Protein AF-A0A940PCA5-F1 (afdb_monomer_lite)

Organism: NCBI:txid2794353

Radius of gyration: 16.06 Å; chains: 1; bounding box: 38×43×42 Å

Sequence (183 aa):
MMISNYNDFGNEFIESISGNWYSDGLHVEDLVCENSSIEFSLKFNGEEMLETFKIASYGYVTNSKDQKHDYILPFTEYNHFGFSWLRINPHYKNKGICSYVMLRIISVVISKYLNRNFLFDLKNTSKEIEDPLRLYSSILTNSKAGFQYRYFEIKDREADIEKITKQFIDKESKITMLLSEGL

pLDDT: mean 71.01, std 17.06, range [28.11, 96.0]

Foldseek 3Di:
DDPPPLPDLDDQFKDWDCDDPFDNPDDLQVQQVDQDKTWIFTDAPNHTPPWTKIKGWPAWDAPPDDPPDQDDGHRDIAGEIEIDDGDHDPVVVVLLVVVLSVLSSVLSVLVVCLPGKHKYKYQQPDPPDPCSCVSCCLPQVDDDPRMGMDIDDSVCSVVNNVSSVVVNVVSVVSVVVVSVVVD

Structure (mmCIF, N/CA/C/O backbone):
data_AF-A0A940PCA5-F1
#
_entry.id   AF-A0A940PCA5-F1
#
loop_
_atom_site.group_PDB
_atom_site.id
_atom_site.type_symbol
_atom_site.label_atom_id
_atom_site.label_alt_id
_atom_site.label_comp_id
_atom_site.label_asym_id
_atom_site.label_entity_id
_atom_site.label_seq_id
_atom_site.pdbx_PDB_ins_code
_atom_site.Cartn_x
_atom_site.Cartn_y
_atom_site.Cartn_z
_atom_site.occupancy
_atom_site.B_iso_or_equiv
_atom_site.auth_seq_id
_atom_site.auth_comp_id
_atom_site.auth_asym_id
_atom_site.auth_atom_id
_atom_site.pdbx_PDB_model_num
ATOM 1 N N . MET A 1 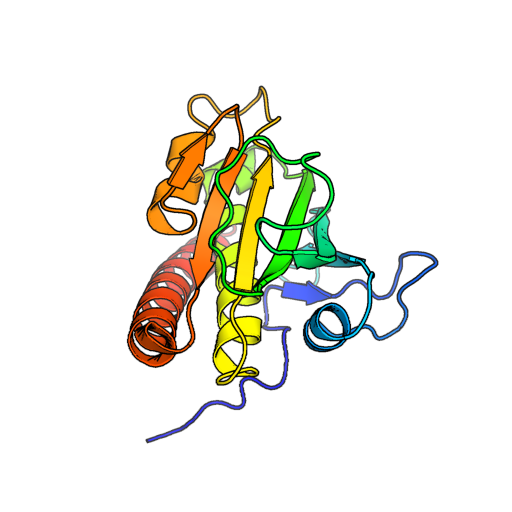1 ? -6.150 -26.252 0.317 1.00 33.81 1 MET A N 1
ATOM 2 C CA . MET A 1 1 ? -5.593 -24.950 0.735 1.00 33.81 1 MET A CA 1
ATOM 3 C C . MET A 1 1 ? -6.504 -23.900 0.124 1.00 33.81 1 MET A C 1
ATOM 5 O O . MET A 1 1 ? -6.581 -23.844 -1.095 1.00 33.81 1 MET A O 1
ATOM 9 N N . MET A 1 2 ? -7.345 -23.245 0.928 1.00 29.05 2 MET A N 1
ATOM 10 C CA . MET A 1 2 ? -8.379 -22.353 0.396 1.00 29.05 2 MET A CA 1
ATOM 11 C C . MET A 1 2 ? -7.734 -21.049 -0.069 1.00 29.05 2 MET A C 1
ATOM 13 O O . MET A 1 2 ? -7.269 -20.261 0.747 1.00 29.05 2 MET A O 1
ATOM 17 N N . ILE A 1 3 ? -7.692 -20.853 -1.384 1.00 28.11 3 ILE A N 1
ATOM 18 C CA . ILE A 1 3 ? -7.488 -19.543 -1.994 1.00 28.11 3 ILE A CA 1
ATOM 19 C C . ILE A 1 3 ? -8.806 -18.807 -1.748 1.00 28.11 3 ILE A C 1
ATOM 21 O O . ILE A 1 3 ? -9.808 -19.112 -2.393 1.00 28.11 3 ILE A O 1
ATOM 25 N N . SER A 1 4 ? -8.854 -17.936 -0.739 1.00 33.44 4 SER A N 1
ATOM 26 C CA . SER A 1 4 ? -10.006 -17.053 -0.560 1.00 33.44 4 SER A CA 1
ATOM 27 C C . SER A 1 4 ? -10.149 -16.202 -1.818 1.00 33.44 4 SER A C 1
ATOM 29 O O . SER A 1 4 ? -9.155 -15.708 -2.347 1.00 33.44 4 SER A O 1
ATOM 31 N N . ASN A 1 5 ? -11.375 -16.056 -2.316 1.00 31.41 5 ASN A N 1
ATOM 32 C CA . ASN A 1 5 ? -11.689 -15.186 -3.442 1.00 31.41 5 ASN A CA 1
ATOM 33 C C . ASN A 1 5 ? -11.300 -13.740 -3.087 1.00 31.41 5 ASN A C 1
ATOM 35 O O . ASN A 1 5 ? -12.071 -13.022 -2.464 1.00 31.41 5 ASN A O 1
ATOM 39 N N . TYR A 1 6 ? -10.107 -13.306 -3.496 1.00 40.75 6 TYR A N 1
ATOM 40 C CA . TYR A 1 6 ? -9.615 -11.923 -3.388 1.00 40.75 6 TYR A CA 1
ATOM 41 C C . TYR A 1 6 ? -10.277 -10.973 -4.410 1.00 40.75 6 TYR A C 1
ATOM 43 O O . TYR A 1 6 ? -9.732 -9.915 -4.707 1.00 40.75 6 TYR A O 1
ATOM 51 N N . ASN A 1 7 ? -11.429 -11.357 -4.971 1.00 39.41 7 ASN A N 1
ATOM 52 C CA . ASN A 1 7 ? -12.105 -10.614 -6.037 1.00 39.41 7 ASN A CA 1
ATOM 53 C C . ASN A 1 7 ? -13.004 -9.481 -5.525 1.00 39.41 7 ASN A C 1
ATOM 55 O O . ASN A 1 7 ? -13.379 -8.630 -6.320 1.00 39.41 7 ASN A O 1
ATOM 59 N N . ASP A 1 8 ? -13.295 -9.423 -4.223 1.00 51.69 8 ASP A N 1
ATOM 60 C CA . ASP A 1 8 ? -13.998 -8.288 -3.628 1.00 51.69 8 ASP A CA 1
ATOM 61 C C . ASP A 1 8 ? -13.007 -7.436 -2.831 1.00 51.69 8 ASP A C 1
ATOM 63 O O . ASP A 1 8 ? -12.396 -7.876 -1.852 1.00 51.69 8 ASP A O 1
ATOM 67 N N . PHE A 1 9 ? -12.804 -6.194 -3.281 1.00 51.31 9 PHE A N 1
ATOM 68 C CA . PHE A 1 9 ? -11.991 -5.217 -2.554 1.00 51.31 9 PHE A CA 1
ATOM 69 C C . PHE A 1 9 ? -12.529 -5.016 -1.132 1.00 51.31 9 PHE A C 1
ATOM 71 O O . PHE A 1 9 ? -11.743 -4.947 -0.181 1.00 51.31 9 PHE A O 1
ATOM 78 N N . GLY A 1 10 ? -13.859 -4.982 -1.016 1.00 51.78 10 GLY A N 1
ATOM 79 C CA . GLY A 1 10 ? -14.556 -4.819 0.243 1.00 51.78 10 GLY A CA 1
ATOM 80 C C . GLY A 1 10 ? -14.398 -6.014 1.175 1.00 51.78 10 GLY A C 1
ATOM 81 O O . GLY A 1 10 ? -14.272 -7.166 0.761 1.00 51.78 10 GLY A O 1
ATOM 82 N N . ASN A 1 11 ? -14.403 -5.710 2.461 1.00 58.50 11 ASN A N 1
ATOM 83 C CA . ASN A 1 11 ? -14.639 -6.669 3.529 1.00 58.50 11 ASN A CA 1
ATOM 84 C C . ASN A 1 11 ? -15.642 -6.039 4.499 1.00 58.50 11 ASN A C 1
ATOM 86 O O . ASN A 1 11 ? -16.211 -4.990 4.213 1.00 58.50 11 ASN A O 1
ATOM 90 N N . GLU A 1 12 ? -15.854 -6.654 5.655 1.00 52.53 12 GLU A N 1
ATOM 91 C CA . GLU A 1 12 ? -16.800 -6.147 6.655 1.00 52.53 12 GLU A CA 1
ATOM 92 C C . GLU A 1 12 ? -16.472 -4.732 7.193 1.00 52.53 12 GLU A C 1
ATOM 94 O O . GLU A 1 12 ? -17.319 -4.129 7.849 1.00 52.53 12 GLU A O 1
ATOM 99 N N . PHE A 1 13 ? -15.281 -4.183 6.902 1.00 49.28 13 PHE A N 1
ATOM 100 C CA . PHE A 1 13 ? -14.810 -2.887 7.413 1.00 49.28 13 PHE A CA 1
ATOM 101 C C . PHE A 1 13 ? -14.551 -1.825 6.339 1.00 49.28 13 PHE A C 1
ATOM 103 O O . PHE A 1 13 ? -14.514 -0.633 6.645 1.00 49.28 13 PHE A O 1
ATOM 110 N N . ILE A 1 14 ? -14.320 -2.225 5.089 1.00 56.66 14 ILE A N 1
ATOM 111 C CA . ILE A 1 14 ? -13.987 -1.310 3.995 1.00 56.66 14 ILE A CA 1
ATOM 112 C C . ILE A 1 14 ? -15.030 -1.467 2.900 1.00 56.66 14 ILE A C 1
ATOM 114 O O . ILE A 1 14 ? -15.153 -2.537 2.307 1.00 56.66 14 ILE A O 1
ATOM 118 N N . GLU A 1 15 ? -15.700 -0.369 2.568 1.00 53.78 15 GLU A N 1
ATOM 119 C CA . GLU A 1 15 ? -16.531 -0.274 1.374 1.00 53.78 15 GLU A CA 1
ATOM 120 C C . GLU A 1 15 ? -15.983 0.818 0.445 1.00 53.78 15 GLU A C 1
ATOM 122 O O . GLU A 1 15 ? -15.522 1.880 0.868 1.00 53.78 15 GLU A O 1
ATOM 127 N N . SER A 1 16 ? -16.014 0.558 -0.859 1.00 51.38 16 SER A N 1
ATOM 128 C CA . SER A 1 16 ? -15.820 1.609 -1.859 1.00 51.38 16 SER A CA 1
ATOM 129 C C . SER A 1 16 ? -17.052 2.512 -1.877 1.00 51.38 16 SER A C 1
ATOM 131 O O . SER A 1 16 ? -18.167 2.006 -2.015 1.00 51.38 16 SER A O 1
ATOM 133 N N . ILE A 1 17 ? -16.879 3.833 -1.786 1.00 51.28 17 ILE A N 1
ATOM 134 C CA . ILE A 1 17 ? -18.012 4.760 -1.887 1.00 51.28 17 ILE A CA 1
ATOM 135 C C . ILE A 1 17 ? -18.312 5.012 -3.367 1.00 51.28 17 ILE A C 1
ATOM 137 O O . ILE A 1 17 ? -17.556 5.699 -4.054 1.00 51.28 17 ILE A O 1
ATOM 141 N N . SER A 1 18 ? -19.450 4.520 -3.855 1.00 42.03 18 SER A N 1
ATOM 142 C CA . SER A 1 18 ? -20.003 4.880 -5.170 1.00 42.03 18 SER A CA 1
ATOM 143 C C . SER A 1 18 ? -20.748 6.223 -5.097 1.00 42.03 18 SER A C 1
ATOM 145 O O . SER A 1 18 ? -21.967 6.281 -5.229 1.00 42.03 18 SER A O 1
ATOM 147 N N . GLY A 1 19 ? -20.045 7.297 -4.729 1.00 37.88 19 GLY A N 1
ATOM 148 C CA . GLY A 1 19 ? -20.701 8.560 -4.360 1.00 37.88 19 GLY A CA 1
ATOM 149 C C . GLY A 1 19 ? -19.942 9.837 -4.693 1.00 37.88 19 GLY A C 1
ATOM 150 O O . GLY A 1 19 ? -20.404 10.918 -4.337 1.00 37.88 19 GLY A O 1
ATOM 151 N N . ASN A 1 20 ? -18.811 9.749 -5.393 1.00 36.91 20 ASN A N 1
ATOM 152 C CA . ASN A 1 20 ? -18.192 10.920 -6.004 1.00 36.91 20 ASN A CA 1
ATOM 153 C C . ASN A 1 20 ? -18.571 10.975 -7.483 1.00 36.91 20 ASN A C 1
ATOM 155 O O . ASN A 1 20 ? -18.665 9.936 -8.130 1.00 36.91 20 ASN A O 1
ATOM 159 N N . TRP A 1 21 ? -18.757 12.183 -8.027 1.00 37.44 21 TRP A N 1
ATOM 160 C CA . TRP A 1 21 ? -19.300 12.475 -9.371 1.00 37.44 21 TRP A CA 1
ATOM 161 C C . TRP A 1 21 ? -18.547 11.851 -10.575 1.00 37.44 21 TRP A C 1
ATOM 163 O O . TRP A 1 21 ? -18.859 12.171 -11.718 1.00 37.44 21 TRP A O 1
ATOM 173 N N . TYR A 1 22 ? -17.565 10.978 -10.331 1.00 31.25 22 TYR A N 1
ATOM 174 C CA . TYR A 1 22 ? -16.701 10.314 -11.308 1.00 31.25 22 TYR A CA 1
ATOM 175 C C . TYR A 1 22 ? -16.655 8.778 -11.180 1.00 31.25 22 TYR A C 1
ATOM 177 O O . TYR A 1 22 ? -15.940 8.152 -11.958 1.00 31.25 22 TYR A O 1
ATOM 185 N N . SER A 1 23 ? -17.334 8.156 -10.206 1.00 41.41 23 SER A N 1
ATOM 186 C CA . SER A 1 23 ? -17.044 6.759 -9.842 1.00 41.41 23 SER A CA 1
ATOM 187 C C . SER A 1 23 ? -18.238 5.972 -9.287 1.00 41.41 23 SER A C 1
ATOM 189 O O . SER A 1 23 ? -18.178 5.456 -8.169 1.00 41.41 23 SER A O 1
ATOM 191 N N . ASP A 1 24 ? -19.302 5.821 -10.073 1.00 36.28 24 ASP A N 1
ATOM 192 C CA . ASP A 1 24 ? -20.234 4.711 -9.852 1.00 36.28 24 ASP A CA 1
ATOM 193 C C . ASP A 1 24 ? -19.580 3.419 -10.371 1.00 36.28 24 ASP A C 1
ATOM 195 O O . ASP A 1 24 ? -19.384 3.258 -11.573 1.00 36.28 24 ASP A O 1
ATOM 199 N N . GLY A 1 25 ? -19.210 2.506 -9.464 1.00 47.12 25 GLY A N 1
ATOM 200 C CA . GLY A 1 25 ? -18.782 1.144 -9.818 1.00 47.12 25 GLY A CA 1
ATOM 201 C C . GLY A 1 25 ? -17.304 0.931 -10.179 1.00 47.12 25 GLY A C 1
ATOM 202 O O . GLY A 1 25 ? -16.991 -0.116 -10.735 1.00 47.12 25 GLY A O 1
ATOM 203 N N . LEU A 1 26 ? -16.396 1.866 -9.868 1.00 49.19 26 LEU A N 1
ATOM 204 C CA . LEU A 1 26 ? -14.956 1.663 -10.097 1.00 49.19 26 LEU A CA 1
ATOM 205 C C . LEU A 1 26 ? -14.347 0.744 -9.024 1.00 49.19 26 LEU A C 1
ATOM 207 O O . LEU A 1 26 ? -14.308 1.081 -7.838 1.00 49.19 26 LEU A O 1
ATOM 211 N N . HIS A 1 27 ? -13.835 -0.406 -9.453 1.00 61.38 27 HIS A N 1
ATOM 212 C CA . HIS A 1 27 ? -13.033 -1.319 -8.648 1.00 61.38 27 HIS A CA 1
ATOM 213 C C . HIS A 1 27 ? -11.567 -0.861 -8.645 1.00 61.38 27 HIS A C 1
ATOM 215 O O . HIS A 1 27 ? -11.089 -0.235 -9.586 1.00 61.38 27 HIS A O 1
ATOM 221 N N . VAL A 1 28 ? -10.790 -1.219 -7.614 1.00 60.12 28 VAL A N 1
ATOM 222 C CA . VAL A 1 28 ? -9.332 -0.928 -7.541 1.00 60.12 28 VAL A CA 1
ATOM 223 C C . VAL A 1 28 ? -8.554 -1.382 -8.784 1.00 60.12 28 VAL A C 1
ATOM 225 O O . VAL A 1 28 ? -7.488 -0.869 -9.111 1.00 60.12 28 VAL A O 1
ATOM 228 N N . GLU A 1 29 ? -9.121 -2.340 -9.486 1.00 64.81 29 GLU A N 1
ATOM 229 C CA . GLU A 1 29 ? -8.657 -2.965 -10.713 1.00 64.81 29 GLU A CA 1
ATOM 230 C C . GLU A 1 29 ? -8.723 -2.000 -11.905 1.00 64.81 29 GLU A C 1
ATOM 232 O O . GLU A 1 29 ? -7.829 -1.989 -12.751 1.00 64.81 29 GLU A O 1
ATOM 237 N N . ASP A 1 30 ? -9.718 -1.115 -11.918 1.00 61.97 30 ASP A N 1
ATOM 238 C CA . ASP A 1 30 ? -9.916 -0.116 -12.966 1.00 61.97 30 ASP A CA 1
ATOM 239 C C . ASP A 1 30 ? -8.857 0.997 -12.891 1.00 61.97 30 ASP A C 1
ATOM 241 O O . ASP A 1 30 ? -8.446 1.551 -13.912 1.00 61.97 30 ASP A O 1
ATOM 245 N N . LEU A 1 31 ? -8.297 1.247 -11.698 1.00 62.97 31 LEU A N 1
ATOM 246 C CA . LEU A 1 31 ? -7.175 2.178 -11.512 1.00 62.97 31 LEU A CA 1
ATOM 247 C C . LEU A 1 31 ? -5.908 1.729 -12.256 1.00 62.97 31 LEU A C 1
ATOM 249 O O . LEU A 1 31 ? -5.047 2.541 -12.578 1.00 62.97 31 LEU A O 1
ATOM 253 N N . VAL A 1 32 ? -5.745 0.430 -12.517 1.00 61.03 32 VAL A N 1
ATOM 254 C CA . VAL A 1 32 ? -4.550 -0.109 -13.191 1.00 61.03 32 VAL A CA 1
ATOM 255 C C . VAL A 1 32 ? -4.578 0.157 -14.701 1.00 61.03 32 VAL A C 1
ATOM 257 O O . VAL A 1 32 ? -3.543 0.067 -15.365 1.00 61.03 32 VAL A O 1
ATOM 260 N N . CYS A 1 33 ? -5.746 0.485 -15.252 1.00 59.47 33 CYS A N 1
ATOM 261 C CA . CYS A 1 33 ? -5.955 0.660 -16.687 1.00 59.47 33 CYS A CA 1
ATOM 262 C C . CYS A 1 33 ? -6.226 2.115 -17.086 1.00 59.47 33 CYS A C 1
ATOM 264 O O . CYS A 1 33 ? -6.021 2.462 -18.249 1.00 59.47 33 CYS A O 1
ATOM 266 N N . GLU A 1 34 ? -6.644 2.967 -16.148 1.00 61.28 34 GLU A N 1
ATOM 267 C CA . GLU A 1 34 ? -7.062 4.340 -16.428 1.00 61.28 34 GLU A CA 1
ATOM 268 C C . GLU A 1 34 ? -6.419 5.340 -15.462 1.00 61.28 34 GLU A C 1
ATOM 270 O O . GLU A 1 34 ? -6.193 5.035 -14.292 1.00 61.28 34 GLU A O 1
ATOM 275 N N . ASN A 1 35 ? -6.163 6.567 -15.935 1.00 63.84 35 ASN A N 1
ATOM 276 C CA . ASN A 1 35 ? -5.797 7.699 -15.078 1.00 63.84 35 ASN A CA 1
ATOM 277 C C . ASN A 1 35 ? -7.030 8.158 -14.288 1.00 63.84 35 ASN A C 1
ATOM 279 O O . ASN A 1 35 ? -7.664 9.161 -14.617 1.00 63.84 35 ASN A O 1
ATOM 283 N N . SER A 1 36 ? -7.389 7.387 -13.271 1.00 64.25 36 SER A N 1
ATOM 284 C CA . SER A 1 36 ? -8.576 7.582 -12.449 1.00 64.25 36 SER A CA 1
ATOM 285 C C . SER A 1 36 ? -8.205 7.632 -10.969 1.00 64.25 36 SER A C 1
ATOM 287 O O . SER A 1 36 ? -7.046 7.460 -10.571 1.00 64.25 36 SER A O 1
ATOM 289 N N . SER A 1 37 ? -9.193 7.940 -10.133 1.00 66.75 37 SER A N 1
ATOM 290 C CA . SER A 1 37 ? -9.019 7.926 -8.690 1.00 66.75 37 SER A CA 1
ATOM 291 C C . SER A 1 37 ? -10.224 7.329 -7.999 1.00 66.75 37 SER A C 1
ATOM 293 O O . SER A 1 37 ? -11.348 7.658 -8.371 1.00 66.75 37 SER A O 1
ATOM 295 N N . ILE A 1 38 ? -9.980 6.532 -6.964 1.00 65.75 38 ILE A N 1
ATOM 296 C CA . ILE A 1 38 ? -11.027 5.932 -6.136 1.00 65.75 38 ILE A CA 1
ATOM 297 C C . ILE A 1 38 ? -10.913 6.478 -4.724 1.00 65.75 38 ILE A C 1
ATOM 299 O O . ILE A 1 38 ? -9.804 6.636 -4.201 1.00 65.75 38 ILE A O 1
ATOM 303 N N . GLU A 1 39 ? -12.074 6.755 -4.136 1.00 68.12 39 GLU A N 1
ATOM 304 C CA . GLU A 1 39 ? -12.225 7.119 -2.737 1.00 68.12 39 GLU A CA 1
ATOM 305 C C . GLU A 1 39 ? -12.842 5.966 -1.937 1.00 68.12 39 GLU A C 1
ATOM 307 O O . GLU A 1 39 ? -13.821 5.351 -2.358 1.00 68.12 39 GLU A O 1
ATOM 312 N N . PHE A 1 40 ? -12.256 5.663 -0.781 1.00 65.06 40 PHE A N 1
ATOM 313 C CA . PHE A 1 40 ? -12.742 4.618 0.125 1.00 65.06 40 PHE A CA 1
ATOM 314 C C . PHE A 1 40 ? -13.253 5.234 1.421 1.00 65.06 40 PHE A C 1
ATOM 316 O O . PHE A 1 40 ? -12.602 6.160 1.918 1.00 65.06 40 PHE A O 1
ATOM 323 N N . SER A 1 41 ? -14.341 4.679 1.976 1.00 64.00 41 SER A N 1
ATOM 324 C CA . SER A 1 41 ? -14.720 4.887 3.376 1.00 64.00 41 SER A CA 1
ATOM 325 C C . SER A 1 41 ? -14.543 3.637 4.209 1.00 64.00 41 SER A C 1
ATOM 327 O O . SER A 1 41 ? -14.709 2.500 3.760 1.00 64.00 41 SER A O 1
ATOM 329 N N . LEU A 1 42 ? -14.177 3.876 5.464 1.00 65.06 42 LEU A N 1
ATOM 330 C CA . LE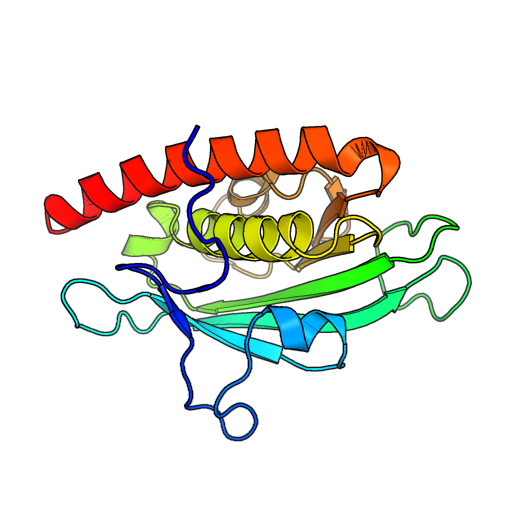U A 1 42 ? -14.224 2.854 6.487 1.00 65.06 42 LEU A CA 1
ATOM 331 C C . LEU A 1 42 ? -15.644 2.822 7.055 1.00 65.06 42 LEU A C 1
ATOM 333 O O . LEU A 1 42 ? -16.188 3.859 7.433 1.00 65.06 42 LEU A O 1
ATOM 337 N N . LYS A 1 43 ? -16.237 1.638 7.151 1.00 63.28 43 LYS A N 1
ATOM 338 C CA . LYS A 1 43 ? -17.501 1.437 7.859 1.00 63.28 43 LYS A CA 1
ATOM 339 C C . LYS A 1 43 ? -17.269 0.562 9.075 1.00 63.28 43 LYS A C 1
ATOM 341 O O . LYS A 1 43 ? -16.456 -0.359 9.047 1.00 63.28 43 LYS A O 1
ATOM 346 N N . PHE A 1 44 ? -18.003 0.838 10.144 1.00 56.06 44 PHE A N 1
ATOM 347 C CA . PHE A 1 44 ? -18.056 -0.050 11.294 1.00 56.06 44 PHE A CA 1
ATOM 348 C C . PHE A 1 44 ? -19.493 -0.177 11.788 1.00 56.06 44 PHE A C 1
ATOM 350 O O . PHE A 1 44 ? -20.184 0.824 11.939 1.00 56.06 44 PHE A O 1
ATOM 357 N N . ASN A 1 45 ? -19.965 -1.408 12.006 1.00 54.75 45 ASN A N 1
ATOM 358 C CA . ASN A 1 45 ? -21.355 -1.704 12.385 1.00 54.75 45 ASN A CA 1
ATOM 359 C C . ASN A 1 45 ? -22.420 -1.086 11.453 1.00 54.75 45 ASN A C 1
ATOM 361 O O . ASN A 1 45 ? -23.513 -0.740 11.893 1.00 54.75 45 ASN A O 1
ATOM 365 N N . GLY A 1 46 ? -22.113 -0.936 10.162 1.00 54.34 46 GLY A N 1
ATOM 366 C CA . GLY A 1 46 ? -23.013 -0.297 9.195 1.00 54.34 46 GLY A CA 1
ATOM 367 C C . GLY A 1 46 ? -23.086 1.231 9.308 1.00 54.34 46 GLY A C 1
ATOM 368 O O . GLY A 1 46 ? -23.762 1.857 8.494 1.00 54.34 46 GLY A O 1
ATOM 369 N N . GLU A 1 47 ? -22.364 1.838 10.253 1.00 54.91 47 GLU A N 1
ATOM 370 C CA . GLU A 1 47 ? -22.184 3.284 10.331 1.00 54.91 47 GLU A CA 1
ATOM 371 C C . GLU A 1 47 ? -20.950 3.701 9.521 1.00 54.91 47 GLU A C 1
ATOM 373 O O . GLU A 1 47 ? -19.864 3.122 9.633 1.00 54.91 47 GLU A O 1
ATOM 378 N N . GLU A 1 48 ? -21.129 4.708 8.667 1.00 56.91 48 GLU A N 1
ATOM 379 C CA . GLU A 1 48 ? -20.035 5.315 7.919 1.00 56.91 48 GLU A CA 1
ATOM 380 C C . GLU A 1 48 ? -19.128 6.079 8.881 1.00 56.91 48 GLU A C 1
ATOM 382 O O . GLU A 1 48 ? -19.525 7.077 9.487 1.00 56.91 48 GLU A O 1
ATOM 387 N N . MET A 1 49 ? -17.880 5.632 9.004 1.00 55.06 49 MET A N 1
ATOM 388 C CA . MET A 1 49 ? -16.845 6.484 9.559 1.00 55.06 49 MET A CA 1
ATOM 389 C C . MET A 1 49 ? -16.421 7.409 8.423 1.00 55.06 49 MET A C 1
ATOM 391 O O . MET A 1 49 ? -15.926 6.947 7.399 1.00 55.06 49 MET A O 1
ATOM 395 N N . LEU A 1 50 ? -16.694 8.708 8.573 1.00 51.00 50 LEU A N 1
ATOM 396 C CA . LEU A 1 50 ? -16.377 9.780 7.617 1.00 51.00 50 LEU A CA 1
ATOM 397 C C . LEU A 1 50 ? -14.855 9.908 7.431 1.00 51.00 50 LEU A C 1
ATOM 399 O O . LEU A 1 50 ? -14.193 10.798 7.963 1.00 51.00 50 LEU A O 1
ATOM 403 N N . GLU A 1 51 ? -14.312 8.959 6.691 1.00 53.22 51 GLU A N 1
ATOM 404 C CA . GLU A 1 51 ? -12.905 8.660 6.516 1.00 53.22 51 GLU A CA 1
ATOM 405 C C . GLU A 1 51 ? -12.696 8.526 5.017 1.00 53.22 51 GLU A C 1
ATOM 407 O O . GLU A 1 51 ? -13.269 7.632 4.408 1.00 53.22 51 GLU A O 1
ATOM 412 N N . THR A 1 52 ? -11.944 9.430 4.393 1.00 55.78 52 THR A N 1
ATOM 413 C CA . THR A 1 52 ? -11.745 9.397 2.936 1.00 55.78 52 THR A CA 1
ATOM 414 C C . THR A 1 52 ? -10.299 9.063 2.629 1.00 55.78 52 THR A C 1
ATOM 416 O O . THR A 1 52 ? -9.382 9.725 3.123 1.00 55.78 52 THR A O 1
ATOM 419 N N . PHE A 1 53 ? -10.112 8.046 1.792 1.00 60.88 53 PHE A N 1
ATOM 420 C CA . PHE A 1 53 ? -8.824 7.631 1.250 1.00 60.88 53 PHE A CA 1
ATOM 421 C C . PHE A 1 53 ? -8.856 7.746 -0.256 1.00 60.88 53 PHE A C 1
ATOM 423 O O . PHE A 1 53 ? -9.622 7.018 -0.875 1.00 60.88 53 PHE A O 1
ATOM 430 N N . LYS A 1 54 ? -8.008 8.580 -0.857 1.00 64.62 54 LYS A N 1
ATOM 431 C CA . LYS A 1 54 ? -7.953 8.698 -2.312 1.00 64.62 54 LYS A CA 1
ATOM 432 C C . LYS A 1 54 ? -6.685 8.074 -2.870 1.00 64.62 54 LYS A C 1
ATOM 434 O O . LYS A 1 54 ? -5.589 8.544 -2.582 1.00 64.62 54 LYS A O 1
ATOM 439 N N . ILE A 1 55 ? -6.814 7.072 -3.728 1.00 65.88 55 ILE A N 1
ATOM 440 C CA . ILE A 1 55 ? -5.701 6.588 -4.556 1.00 65.88 55 ILE A CA 1
ATOM 441 C C . ILE A 1 55 ? -5.902 7.081 -5.986 1.00 65.88 55 ILE A C 1
ATOM 443 O O . ILE A 1 55 ? -7.010 7.002 -6.510 1.00 65.88 55 ILE A O 1
ATOM 447 N N . ALA A 1 56 ? -4.854 7.623 -6.599 1.00 60.94 56 ALA A N 1
ATOM 448 C CA . ALA A 1 56 ? -4.863 8.060 -7.989 1.00 60.94 56 ALA A CA 1
ATOM 449 C C . ALA A 1 56 ? -3.845 7.255 -8.796 1.00 60.94 56 ALA A C 1
ATOM 451 O O . ALA A 1 56 ? -2.715 7.066 -8.343 1.00 60.94 56 ALA A O 1
ATOM 452 N N . SER A 1 57 ? -4.250 6.804 -9.979 1.00 68.75 57 SER A N 1
ATOM 453 C CA . SER A 1 57 ? -3.351 6.254 -10.989 1.00 68.75 57 SER A CA 1
ATOM 454 C C . SER A 1 57 ? -2.828 7.378 -11.870 1.00 68.75 57 SER A C 1
ATOM 456 O O . SER A 1 57 ? -3.606 8.174 -12.399 1.00 68.75 57 SER A O 1
ATOM 458 N N . TYR A 1 58 ? -1.511 7.451 -12.028 1.00 61.41 58 TYR A N 1
ATOM 459 C CA . TYR A 1 58 ? -0.849 8.426 -12.898 1.00 61.41 58 TYR A CA 1
ATOM 460 C C . TYR A 1 58 ? -0.325 7.793 -14.195 1.00 61.41 58 TYR A C 1
ATOM 462 O O . TYR A 1 58 ? 0.396 8.441 -14.957 1.00 61.41 58 TYR A O 1
ATOM 470 N N . GLY A 1 59 ? -0.686 6.533 -14.454 1.00 62.38 59 GLY A N 1
ATOM 471 C CA . GLY A 1 59 ? -0.226 5.779 -15.611 1.00 62.38 59 GLY A CA 1
ATOM 472 C C . GLY A 1 59 ? 1.213 5.288 -15.452 1.00 62.38 59 GLY A C 1
ATOM 473 O O . GLY A 1 59 ? 1.670 4.981 -14.348 1.00 62.38 59 GLY A O 1
ATOM 474 N N . TYR A 1 60 ? 1.918 5.162 -16.575 1.00 65.88 60 TYR A N 1
ATOM 475 C CA . TYR A 1 60 ? 3.259 4.589 -16.618 1.00 65.88 60 TYR A CA 1
ATOM 476 C C . TYR A 1 60 ? 4.350 5.630 -16.383 1.00 65.88 60 TYR A C 1
ATOM 478 O O . TYR A 1 60 ? 4.402 6.657 -17.062 1.00 65.88 60 TYR A O 1
ATOM 486 N N . VAL A 1 61 ? 5.274 5.323 -15.474 1.00 65.19 61 VAL A N 1
ATOM 487 C CA . VAL A 1 61 ? 6.403 6.194 -15.142 1.00 65.19 61 VAL A CA 1
ATOM 488 C C . VAL A 1 61 ? 7.724 5.465 -15.403 1.00 65.19 61 VAL A C 1
ATOM 490 O O . VAL A 1 61 ? 7.896 4.306 -15.025 1.00 65.19 61 VAL A O 1
ATOM 493 N N . THR A 1 62 ? 8.659 6.153 -16.068 1.00 64.44 62 THR A N 1
ATOM 494 C CA . THR A 1 62 ? 10.039 5.702 -16.334 1.00 64.44 62 THR A CA 1
ATOM 495 C C . THR A 1 62 ? 11.004 6.873 -16.157 1.00 64.44 62 THR A C 1
ATOM 497 O O . THR A 1 62 ? 10.600 8.032 -16.244 1.00 64.44 62 THR A O 1
ATOM 500 N N . ASN A 1 63 ? 12.302 6.596 -16.017 1.00 64.69 63 ASN A N 1
ATOM 501 C CA . ASN A 1 63 ? 13.362 7.615 -15.951 1.00 64.69 63 ASN A CA 1
ATOM 502 C C . ASN A 1 63 ? 13.526 8.486 -17.232 1.00 64.69 63 ASN A C 1
ATOM 504 O O . ASN A 1 63 ? 14.494 9.231 -17.351 1.00 64.69 63 ASN A O 1
ATOM 508 N N . SER A 1 64 ? 12.630 8.380 -18.225 1.00 53.44 64 SER A N 1
ATOM 509 C CA . SER A 1 64 ? 12.786 8.992 -19.557 1.00 53.44 64 SER A CA 1
ATOM 510 C C . SER A 1 64 ? 11.818 10.139 -19.887 1.00 53.44 64 SER A C 1
ATOM 512 O O . SER A 1 64 ? 12.012 10.801 -20.907 1.00 53.44 64 SER A O 1
ATOM 514 N N . LYS A 1 65 ? 10.796 10.414 -19.059 1.00 51.03 65 LYS A N 1
ATOM 515 C CA . LYS A 1 65 ? 9.793 11.468 -19.318 1.00 51.03 65 LYS A CA 1
ATOM 516 C C . LYS A 1 65 ? 9.472 12.272 -18.053 1.00 51.03 65 LYS A C 1
ATOM 518 O O . LYS A 1 65 ? 9.175 11.686 -17.022 1.00 51.03 65 LYS A O 1
ATOM 523 N N . ASP A 1 66 ? 9.546 13.600 -18.172 1.00 47.91 66 ASP A N 1
ATOM 524 C CA . ASP A 1 66 ? 9.068 14.628 -17.232 1.00 47.91 66 ASP A CA 1
ATOM 525 C C . ASP A 1 66 ? 9.339 14.390 -15.735 1.00 47.91 66 ASP A C 1
ATOM 527 O O . ASP A 1 66 ? 8.509 13.878 -14.983 1.00 47.91 66 ASP A O 1
ATOM 531 N N . GLN A 1 67 ? 10.494 14.876 -15.266 1.00 52.53 67 GLN A N 1
ATOM 532 C CA . GLN A 1 67 ? 10.837 14.942 -13.842 1.00 52.53 67 GLN A CA 1
ATOM 533 C C . GLN A 1 67 ? 9.965 15.975 -13.105 1.00 52.53 67 GLN A C 1
ATOM 535 O O . GLN A 1 67 ? 10.385 17.097 -12.835 1.00 52.53 67 GLN A O 1
ATOM 540 N N . LYS A 1 68 ? 8.731 15.590 -12.767 1.00 52.84 68 LYS A N 1
ATOM 541 C CA . LYS A 1 68 ? 7.884 16.277 -11.773 1.00 52.84 68 LYS A CA 1
ATOM 542 C C . LYS A 1 68 ? 7.927 15.625 -10.388 1.00 52.84 68 LYS A C 1
ATOM 544 O O . LYS A 1 68 ? 7.298 16.132 -9.463 1.00 52.84 68 LYS A O 1
ATOM 549 N N . HIS A 1 69 ? 8.649 14.515 -10.244 1.00 56.53 69 HIS A N 1
ATOM 550 C CA . HIS A 1 69 ? 8.681 13.715 -9.023 1.00 56.53 69 HIS A CA 1
ATOM 551 C C . HIS A 1 69 ? 10.055 13.800 -8.350 1.00 56.53 69 HIS A C 1
ATOM 553 O O . HIS A 1 69 ? 11.084 13.601 -8.989 1.00 56.53 69 HIS A O 1
ATOM 559 N N . ASP A 1 70 ? 10.074 14.069 -7.042 1.00 65.62 70 ASP A N 1
ATOM 560 C CA . ASP A 1 70 ? 11.306 14.288 -6.267 1.00 65.62 70 ASP A CA 1
ATOM 561 C C . ASP A 1 70 ? 12.089 12.985 -5.948 1.00 65.62 70 ASP A C 1
ATOM 563 O O . ASP A 1 70 ? 13.151 13.017 -5.308 1.00 65.62 70 ASP A O 1
ATOM 567 N N . TYR A 1 71 ? 11.604 11.815 -6.386 1.00 65.62 71 TYR A N 1
ATOM 568 C CA . TYR A 1 71 ? 12.203 10.491 -6.149 1.00 65.62 71 TYR A CA 1
ATOM 569 C C . TYR A 1 71 ? 12.841 9.862 -7.402 1.00 65.62 71 TYR A C 1
ATOM 571 O O . TYR A 1 71 ? 12.531 10.221 -8.532 1.00 65.62 71 TYR A O 1
ATOM 579 N N . ILE A 1 72 ? 13.812 8.958 -7.192 1.00 63.62 72 ILE A N 1
ATOM 580 C CA . ILE A 1 72 ? 14.635 8.374 -8.269 1.00 63.62 72 ILE A CA 1
ATOM 581 C C . ILE A 1 72 ? 13.866 7.241 -8.935 1.00 63.62 72 ILE A C 1
ATOM 583 O O . ILE A 1 72 ? 13.632 6.221 -8.289 1.00 63.62 72 ILE A O 1
ATOM 587 N N . LEU A 1 73 ? 13.530 7.407 -10.212 1.00 67.88 73 LEU A N 1
ATOM 588 C CA . LEU A 1 73 ? 12.816 6.410 -11.002 1.00 67.88 73 LEU A CA 1
ATOM 589 C C . LEU A 1 73 ? 13.784 5.400 -11.636 1.00 67.88 73 LEU A C 1
ATOM 591 O O . LEU A 1 73 ? 14.808 5.807 -12.194 1.00 67.88 73 LEU A O 1
ATOM 595 N N . PRO A 1 74 ? 13.478 4.094 -11.600 1.00 67.81 74 PRO A N 1
ATOM 596 C CA . PRO A 1 74 ? 14.260 3.095 -12.318 1.00 67.81 74 PRO A CA 1
ATOM 597 C C . PRO A 1 74 ? 14.083 3.240 -13.840 1.00 67.81 74 PRO A C 1
ATOM 599 O O . PRO A 1 74 ? 13.147 3.876 -14.328 1.00 67.81 74 PRO A O 1
ATOM 602 N N . PHE A 1 75 ? 14.972 2.615 -14.618 1.00 70.88 75 PHE A N 1
ATOM 603 C CA . PHE A 1 75 ? 14.848 2.537 -16.087 1.00 70.88 75 PHE A CA 1
ATOM 604 C C . PHE A 1 75 ? 13.736 1.582 -16.560 1.00 70.88 75 PHE A C 1
ATOM 606 O O . PHE A 1 75 ? 13.514 1.431 -17.758 1.00 70.88 75 PHE A O 1
ATOM 613 N N . THR A 1 76 ? 13.042 0.953 -15.617 1.00 80.38 76 THR A N 1
ATOM 614 C CA . THR A 1 76 ? 11.907 0.061 -15.841 1.00 80.38 76 THR A CA 1
ATOM 615 C C . THR A 1 76 ? 10.597 0.844 -15.747 1.00 80.38 76 THR A C 1
ATOM 617 O O . THR A 1 76 ? 10.508 1.831 -15.020 1.00 80.38 76 THR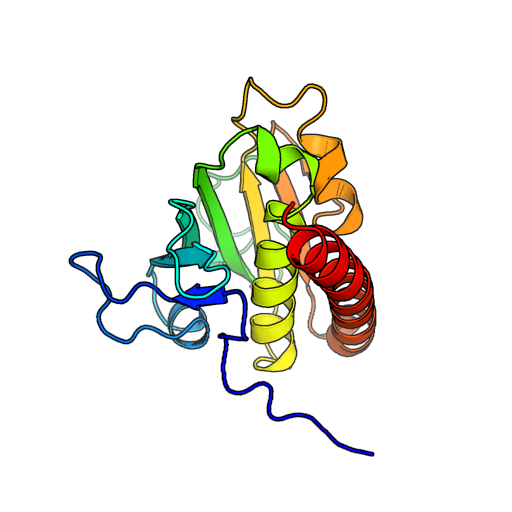 A O 1
ATOM 620 N N . GLU A 1 77 ? 9.574 0.404 -16.475 1.00 84.56 77 GLU A N 1
ATOM 621 C CA . GLU A 1 77 ? 8.233 0.986 -16.434 1.00 84.56 77 GLU A CA 1
ATOM 622 C C . GLU A 1 77 ? 7.428 0.498 -15.220 1.00 84.56 77 GLU A C 1
ATOM 624 O O . GLU A 1 77 ? 7.362 -0.709 -14.959 1.00 84.56 77 GLU A O 1
ATOM 629 N N . TYR A 1 78 ? 6.801 1.440 -14.503 1.00 85.00 78 TYR A N 1
ATOM 630 C CA . TYR A 1 78 ? 5.914 1.181 -13.363 1.00 85.00 78 TYR A CA 1
ATOM 631 C C . TYR A 1 78 ? 4.545 1.803 -13.593 1.00 85.00 78 TYR A C 1
ATOM 6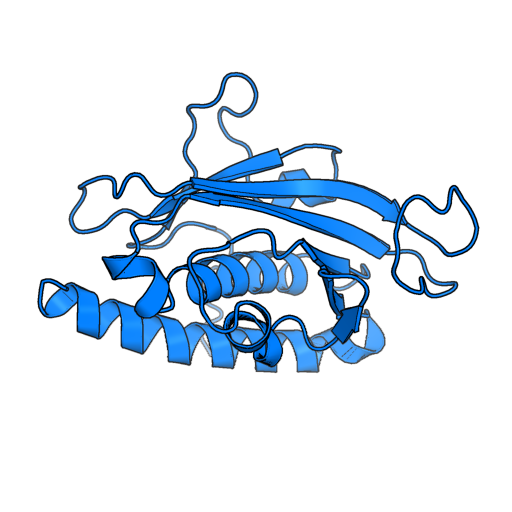33 O O . TYR A 1 78 ? 4.455 2.953 -14.012 1.00 85.00 78 TYR A O 1
ATOM 641 N N . ASN A 1 79 ? 3.491 1.076 -13.226 1.00 86.56 79 ASN A N 1
ATOM 642 C CA . ASN A 1 79 ? 2.172 1.670 -13.025 1.00 86.56 79 ASN A CA 1
ATOM 643 C C . ASN A 1 79 ? 2.242 2.440 -11.701 1.00 86.56 79 ASN A C 1
ATOM 645 O O . ASN A 1 79 ? 2.560 1.854 -10.659 1.00 86.56 79 ASN A O 1
ATOM 649 N N . HIS A 1 80 ? 2.023 3.748 -11.753 1.00 85.88 80 HIS A N 1
ATOM 650 C CA . HIS A 1 80 ? 2.212 4.630 -10.611 1.00 85.88 80 HIS A CA 1
ATOM 651 C C . HIS A 1 80 ? 0.890 4.943 -9.924 1.00 85.88 80 HIS A C 1
ATOM 653 O O . HIS A 1 80 ? -0.023 5.506 -10.522 1.00 85.88 80 HIS A O 1
ATOM 659 N N . PHE A 1 81 ? 0.844 4.623 -8.637 1.00 84.50 81 PHE A N 1
ATOM 660 C CA . PHE A 1 81 ? -0.221 4.969 -7.721 1.00 84.50 81 PHE A CA 1
ATOM 661 C C . PHE A 1 81 ? 0.262 5.942 -6.656 1.00 84.50 81 PHE A C 1
ATOM 663 O O . PHE A 1 81 ? 1.261 5.684 -5.982 1.00 84.50 81 PHE A O 1
ATOM 670 N N . GLY A 1 82 ? -0.493 7.016 -6.448 1.00 83.75 82 GLY A N 1
ATOM 671 C CA . GLY A 1 82 ? -0.294 7.903 -5.310 1.00 83.75 82 GLY A CA 1
ATOM 672 C C . GLY A 1 82 ? -1.473 7.888 -4.359 1.00 83.75 82 GLY A C 1
ATOM 673 O O . GLY A 1 82 ? -2.620 8.108 -4.755 1.00 83.75 82 GLY A O 1
ATOM 674 N N . PHE A 1 83 ? -1.179 7.670 -3.083 1.00 79.56 83 PHE A N 1
ATOM 675 C CA . PHE A 1 83 ? -2.105 7.932 -1.997 1.00 79.56 83 PHE A CA 1
ATOM 676 C C . PHE A 1 83 ? -2.166 9.445 -1.760 1.00 79.56 83 PHE A C 1
ATOM 678 O O . PHE A 1 83 ? -1.166 10.109 -1.480 1.00 79.56 83 PHE A O 1
ATOM 685 N N . SER A 1 84 ? -3.367 9.996 -1.869 1.00 70.19 84 SER A N 1
ATOM 686 C CA . SER A 1 84 ? -3.689 11.400 -1.648 1.00 70.19 84 SER A CA 1
ATOM 687 C C . SER A 1 84 ? -4.815 11.523 -0.622 1.00 70.19 84 SER A C 1
ATOM 689 O O . SER A 1 84 ? -5.562 10.572 -0.410 1.00 70.19 84 SER A O 1
ATOM 691 N N . TRP A 1 85 ? -4.905 12.690 0.030 1.00 61.03 85 TRP A N 1
ATOM 692 C CA . TRP A 1 85 ? -5.996 13.071 0.942 1.00 61.03 85 TRP A CA 1
ATOM 693 C C . TRP A 1 85 ? -6.455 11.949 1.890 1.00 61.03 85 TRP A C 1
ATOM 695 O O . TRP A 1 85 ? -7.444 11.276 1.636 1.00 61.03 85 TRP A O 1
ATOM 705 N N . LEU A 1 86 ? -5.737 11.783 3.005 1.00 64.75 86 LEU A N 1
ATOM 706 C CA . LEU A 1 86 ? -6.130 10.906 4.112 1.00 64.75 86 LEU A CA 1
ATOM 707 C C . LEU A 1 86 ? -6.835 11.750 5.175 1.00 64.75 86 LEU A C 1
ATOM 709 O O . LEU A 1 86 ? -6.177 12.318 6.055 1.00 64.75 86 LEU A O 1
ATOM 713 N N . ARG A 1 87 ? -8.156 11.904 5.063 1.00 62.06 87 ARG A N 1
ATOM 714 C CA . ARG A 1 87 ? -8.925 12.651 6.063 1.00 62.06 87 ARG A CA 1
ATOM 715 C C . ARG A 1 87 ? -9.428 11.677 7.113 1.00 62.06 87 ARG A C 1
ATOM 717 O O . ARG A 1 87 ? -10.474 11.078 6.909 1.00 62.06 87 ARG A O 1
ATOM 724 N N . ILE A 1 88 ? -8.658 11.568 8.197 1.00 63.34 88 ILE A N 1
ATOM 725 C CA . ILE A 1 88 ? -8.945 10.647 9.296 1.00 63.34 88 ILE A CA 1
ATOM 726 C C . ILE A 1 88 ? -9.118 11.370 10.611 1.00 63.34 88 ILE A C 1
ATOM 728 O O . ILE A 1 88 ? -8.283 12.201 10.974 1.00 63.34 88 ILE A O 1
ATOM 732 N N . ASN A 1 89 ? -10.173 11.015 11.343 1.00 63.91 89 ASN A N 1
ATOM 733 C CA . ASN A 1 89 ? -10.351 11.391 12.730 1.00 63.91 89 ASN A CA 1
ATOM 734 C C . ASN A 1 89 ? -9.087 10.994 13.523 1.00 63.91 89 ASN A C 1
ATOM 736 O O . ASN A 1 89 ? -8.702 9.819 13.529 1.00 63.91 89 ASN A O 1
ATOM 740 N N . PRO A 1 90 ? -8.433 11.935 14.229 1.00 65.25 90 PRO A N 1
ATOM 741 C CA . PRO A 1 90 ? -7.228 11.652 15.008 1.00 65.25 90 PRO A CA 1
ATOM 742 C C . PRO A 1 90 ? -7.347 10.437 15.943 1.00 65.25 90 PRO A C 1
ATOM 744 O O . PRO A 1 90 ? -6.366 9.716 16.136 1.00 65.25 90 PRO A O 1
ATOM 747 N N . HIS A 1 91 ? -8.550 10.161 16.463 1.00 66.50 91 HIS A N 1
ATOM 748 C CA . HIS A 1 91 ? -8.831 8.991 17.296 1.00 66.50 91 HIS A CA 1
ATOM 749 C C . HIS A 1 91 ? -8.580 7.651 16.566 1.00 66.50 91 HIS A C 1
ATOM 751 O O . HIS A 1 91 ? -8.029 6.726 17.162 1.00 66.50 91 HIS A O 1
ATOM 757 N N . TYR A 1 92 ? -8.897 7.550 15.270 1.00 68.00 92 TYR A N 1
ATOM 758 C CA . TYR A 1 92 ? -8.672 6.350 14.443 1.00 68.00 92 TYR A CA 1
ATOM 759 C C . TYR A 1 92 ? -7.296 6.327 13.779 1.00 68.00 92 TYR A C 1
ATOM 761 O O . TYR A 1 92 ? -6.703 5.267 13.559 1.00 68.00 92 TYR A O 1
ATOM 769 N N . LYS A 1 93 ? -6.738 7.507 13.513 1.00 66.44 93 LYS A N 1
ATOM 770 C CA . LYS A 1 93 ? -5.419 7.687 12.896 1.00 66.44 93 LYS A CA 1
ATOM 771 C C . LYS A 1 93 ? -4.315 7.003 13.701 1.00 66.44 93 LYS A C 1
ATOM 773 O O . LYS A 1 93 ? -3.511 6.254 13.148 1.00 66.44 93 LYS A O 1
ATOM 778 N N . ASN A 1 94 ? -4.352 7.166 15.023 1.00 68.25 94 ASN A N 1
ATOM 779 C CA . ASN A 1 94 ? -3.396 6.545 15.944 1.00 68.25 94 ASN A CA 1
ATOM 780 C C . ASN A 1 94 ? -3.614 5.033 16.130 1.00 68.25 94 ASN A C 1
ATOM 782 O O . ASN A 1 94 ? -2.729 4.342 16.629 1.00 68.25 94 ASN A O 1
ATOM 786 N N . LYS A 1 95 ? -4.760 4.501 15.687 1.00 74.00 95 LYS A N 1
ATOM 787 C CA . LYS A 1 95 ? -5.097 3.069 15.734 1.00 74.00 95 LYS A CA 1
ATOM 788 C C . LYS A 1 95 ? -4.629 2.302 14.489 1.00 74.00 95 LYS A C 1
ATOM 790 O O . LYS A 1 95 ? -4.756 1.084 14.417 1.00 74.00 95 LYS A O 1
ATOM 795 N N . GLY A 1 96 ? -4.014 2.990 13.521 1.00 77.50 96 GLY A N 1
ATOM 796 C CA . GLY A 1 96 ? -3.392 2.359 12.355 1.00 77.50 96 GLY A CA 1
ATOM 797 C C . GLY A 1 96 ? -4.364 1.982 11.236 1.00 77.50 96 GLY A C 1
ATOM 798 O O . GLY A 1 96 ? -3.991 1.182 10.374 1.00 77.50 96 GLY A O 1
ATOM 799 N N . ILE A 1 97 ? -5.563 2.578 11.218 1.00 76.44 97 ILE A N 1
ATOM 800 C CA . ILE A 1 97 ? -6.553 2.418 10.142 1.00 76.44 97 ILE A CA 1
ATOM 801 C C . ILE A 1 97 ? -5.954 2.793 8.779 1.00 76.44 97 ILE A C 1
ATOM 803 O O . ILE A 1 97 ? -6.159 2.072 7.805 1.00 76.44 97 ILE A O 1
ATOM 807 N N . CYS A 1 98 ? -5.136 3.854 8.692 1.00 77.94 98 CYS A N 1
ATOM 808 C CA . CYS A 1 98 ? -4.552 4.234 7.401 1.00 77.94 98 CYS A CA 1
ATOM 809 C C . CYS A 1 98 ? -3.677 3.131 6.805 1.00 77.94 98 CYS A C 1
ATOM 811 O O . CYS A 1 98 ? -3.731 2.844 5.611 1.00 77.94 98 CYS A O 1
ATOM 813 N N . SER A 1 99 ? -2.845 2.526 7.655 1.00 83.25 99 SER A N 1
ATOM 814 C CA . SER A 1 99 ? -1.949 1.445 7.261 1.00 83.25 99 SER A CA 1
ATOM 815 C C . SER A 1 99 ? -2.741 0.223 6.803 1.00 83.25 99 SER A C 1
ATOM 817 O O . SER A 1 99 ? -2.313 -0.456 5.880 1.00 83.25 99 SER A O 1
ATOM 819 N N . TYR A 1 100 ? -3.890 -0.046 7.423 1.00 82.31 100 TYR A N 1
ATOM 820 C CA . TYR A 1 100 ? -4.774 -1.148 7.053 1.00 82.31 100 TYR A CA 1
ATOM 821 C C . TYR A 1 100 ? -5.377 -0.987 5.663 1.00 82.31 100 TYR A C 1
ATOM 823 O O . TYR A 1 100 ? -5.216 -1.876 4.829 1.00 82.31 100 TYR A O 1
ATOM 831 N N . VAL A 1 101 ? -5.982 0.170 5.387 1.00 78.75 101 VAL A N 1
ATOM 832 C CA . VAL A 1 101 ? -6.555 0.465 4.068 1.00 78.75 101 VAL A CA 1
ATOM 833 C C . VAL A 1 101 ? -5.467 0.426 2.990 1.00 78.75 101 VAL A C 1
ATOM 835 O O . VAL A 1 101 ? -5.635 -0.223 1.959 1.00 78.75 101 VAL A O 1
ATOM 838 N N . MET A 1 102 ? -4.304 1.032 3.255 1.00 85.12 102 MET A N 1
ATOM 839 C CA . MET A 1 102 ? -3.155 0.991 2.344 1.00 85.12 102 MET A CA 1
ATOM 840 C C . MET A 1 102 ? -2.688 -0.445 2.060 1.00 85.12 102 MET A C 1
ATOM 842 O O . MET A 1 102 ? -2.466 -0.798 0.902 1.00 85.12 102 MET A O 1
ATOM 846 N N . LEU A 1 103 ? -2.555 -1.280 3.096 1.00 88.50 103 LEU A N 1
ATOM 847 C CA . LEU A 1 103 ? -2.167 -2.686 2.955 1.00 88.50 103 LEU A CA 1
ATOM 848 C C . LEU A 1 103 ? -3.178 -3.473 2.122 1.00 88.50 103 LEU A C 1
ATOM 850 O O . LEU A 1 103 ? -2.760 -4.236 1.253 1.00 88.50 103 LEU A O 1
ATOM 854 N N . ARG A 1 104 ? -4.482 -3.261 2.341 1.00 84.38 104 ARG A N 1
ATOM 855 C CA . ARG A 1 104 ? -5.541 -3.905 1.553 1.00 84.38 104 ARG A CA 1
ATOM 856 C C . ARG A 1 104 ? -5.430 -3.538 0.077 1.00 84.38 104 ARG A C 1
ATOM 858 O O . ARG A 1 104 ? -5.398 -4.431 -0.764 1.00 84.38 104 ARG A O 1
ATOM 865 N N . ILE A 1 105 ? -5.315 -2.244 -0.230 1.00 80.69 105 ILE A N 1
ATOM 866 C CA . ILE A 1 105 ? -5.200 -1.749 -1.608 1.00 80.69 105 ILE A CA 1
ATOM 867 C C . ILE A 1 105 ? -3.970 -2.337 -2.298 1.00 80.69 105 ILE A C 1
ATOM 869 O O . ILE A 1 105 ? -4.095 -2.925 -3.371 1.00 80.69 105 ILE A O 1
ATOM 873 N N . ILE A 1 106 ? -2.795 -2.232 -1.669 1.00 88.81 106 ILE A N 1
ATOM 874 C CA . ILE A 1 106 ? -1.555 -2.776 -2.235 1.00 88.81 106 ILE A CA 1
ATOM 875 C C . ILE A 1 106 ? -1.701 -4.283 -2.451 1.00 88.81 106 ILE A C 1
ATOM 877 O O . ILE A 1 106 ? -1.402 -4.750 -3.545 1.00 88.81 106 ILE A O 1
ATOM 881 N N . SER A 1 107 ? -2.194 -5.027 -1.452 1.00 88.31 107 SER A N 1
ATOM 882 C CA . SER A 1 107 ? -2.381 -6.483 -1.521 1.00 88.31 107 SER A CA 1
ATOM 883 C C . SER A 1 107 ? -3.239 -6.893 -2.718 1.00 88.31 107 SER A C 1
ATOM 885 O O . SER A 1 107 ? -2.818 -7.750 -3.496 1.00 88.31 107 SER A O 1
ATOM 887 N N . VAL A 1 108 ? -4.394 -6.247 -2.914 1.00 83.50 108 VAL A N 1
ATOM 888 C CA . VAL A 1 108 ? -5.309 -6.535 -4.031 1.00 83.50 108 VAL A CA 1
ATOM 889 C C . VAL A 1 108 ? -4.634 -6.256 -5.375 1.00 83.50 108 VAL A C 1
ATOM 891 O O . VAL A 1 108 ? -4.599 -7.137 -6.237 1.00 83.50 108 VAL A O 1
ATOM 894 N N . VAL A 1 109 ? -4.030 -5.073 -5.546 1.00 85.56 109 VAL A N 1
ATOM 895 C CA . VAL A 1 109 ? -3.377 -4.690 -6.810 1.00 85.56 109 VAL A CA 1
ATOM 896 C C . VAL A 1 109 ? -2.238 -5.649 -7.152 1.00 85.56 109 VAL A C 1
ATOM 898 O O . VAL A 1 109 ? -2.189 -6.196 -8.256 1.00 85.56 109 VAL A O 1
ATOM 901 N N . ILE A 1 110 ? -1.313 -5.892 -6.219 1.00 90.25 110 ILE A N 1
ATOM 902 C CA . ILE A 1 110 ? -0.139 -6.708 -6.536 1.00 90.25 110 ILE A CA 1
ATOM 903 C C . ILE A 1 110 ? -0.501 -8.189 -6.714 1.00 90.25 110 ILE A C 1
ATOM 905 O O . ILE A 1 110 ? 0.137 -8.863 -7.520 1.00 90.25 110 ILE A O 1
ATOM 909 N N . SER A 1 111 ? -1.534 -8.694 -6.034 1.00 88.88 111 SER A N 1
ATOM 910 C CA . SER A 1 111 ? -1.966 -10.091 -6.182 1.00 88.88 111 SER A CA 1
ATOM 911 C C . SER A 1 111 ? -2.689 -10.337 -7.506 1.00 88.88 111 SER A C 1
ATOM 913 O O . SER A 1 111 ? -2.543 -11.406 -8.095 1.00 88.88 111 SER A O 1
ATOM 915 N N . LYS A 1 112 ? -3.435 -9.346 -8.009 1.00 84.69 112 LYS A N 1
ATOM 916 C CA . LYS A 1 112 ? -4.186 -9.475 -9.264 1.00 84.69 112 LYS A CA 1
ATOM 917 C C . LYS A 1 112 ? -3.310 -9.328 -10.512 1.00 84.69 112 LYS A C 1
ATOM 919 O O . LYS A 1 112 ? -3.540 -10.003 -11.513 1.00 84.69 112 LYS 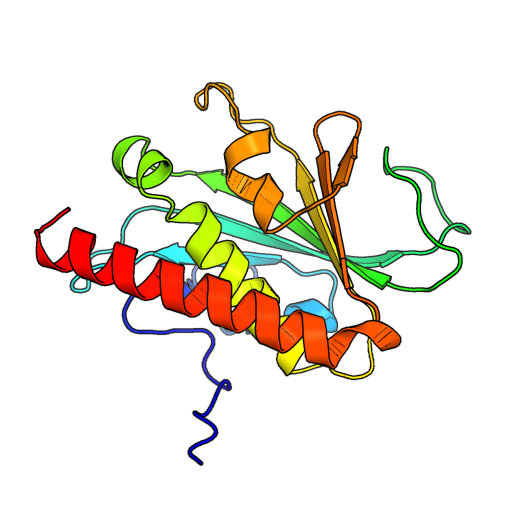A O 1
ATOM 924 N N . TYR A 1 113 ? -2.286 -8.475 -10.466 1.00 87.31 113 TYR A N 1
ATOM 925 C CA . TYR A 1 113 ? -1.472 -8.126 -11.638 1.00 87.31 113 TYR A CA 1
ATOM 926 C C . TYR A 1 113 ? -0.021 -8.596 -11.501 1.00 87.31 113 TYR A C 1
ATOM 928 O O . TYR A 1 113 ? 0.903 -7.795 -11.333 1.00 87.31 113 TYR A O 1
ATOM 936 N N . LEU A 1 114 ? 0.189 -9.909 -11.594 1.00 89.50 114 LEU A N 1
ATOM 937 C CA . LEU A 1 114 ? 1.485 -10.559 -11.345 1.00 89.50 114 LEU A CA 1
ATOM 938 C C . LEU A 1 114 ? 2.599 -10.163 -12.332 1.00 89.50 114 LEU A C 1
ATOM 940 O O . LEU A 1 114 ? 3.777 -10.271 -12.010 1.00 89.50 114 LEU A O 1
ATOM 944 N N . ASN A 1 115 ? 2.239 -9.687 -13.524 1.00 89.56 115 ASN A N 1
ATOM 945 C CA . ASN A 1 115 ? 3.156 -9.390 -14.628 1.00 89.56 115 ASN A CA 1
ATOM 946 C C . ASN A 1 115 ? 3.413 -7.888 -14.848 1.00 89.56 115 ASN A C 1
ATOM 948 O O . ASN A 1 115 ? 3.853 -7.496 -15.927 1.00 89.56 115 ASN A O 1
ATOM 952 N N . ARG A 1 116 ? 3.118 -7.035 -13.861 1.00 89.81 116 ARG A N 1
ATOM 953 C CA . ARG A 1 116 ? 3.299 -5.576 -13.948 1.00 89.81 116 ARG A CA 1
ATOM 954 C C . ARG A 1 116 ? 4.135 -5.059 -12.788 1.00 89.81 116 ARG A C 1
ATOM 956 O O . ARG A 1 116 ? 3.932 -5.516 -11.669 1.00 89.81 116 ARG A O 1
ATOM 963 N N . ASN A 1 117 ? 5.006 -4.076 -13.014 1.00 91.88 117 ASN A N 1
ATOM 964 C CA . ASN A 1 117 ? 5.649 -3.363 -11.906 1.00 91.88 117 ASN A CA 1
ATOM 965 C C . ASN A 1 117 ? 4.748 -2.235 -11.391 1.00 91.88 117 ASN A C 1
ATOM 967 O O . ASN A 1 117 ? 4.043 -1.589 -12.177 1.00 91.88 117 ASN A O 1
ATOM 971 N N . PHE A 1 118 ? 4.817 -1.976 -10.085 1.00 91.31 118 PHE A N 1
ATOM 972 C CA . PHE A 1 118 ? 4.042 -0.931 -9.418 1.00 91.31 118 PHE A CA 1
ATOM 973 C C . PHE A 1 118 ? 4.921 -0.005 -8.591 1.00 91.31 118 PHE A C 1
ATOM 975 O O . PHE A 1 118 ? 5.834 -0.451 -7.897 1.00 91.31 118 PHE A O 1
ATOM 982 N N . LEU A 1 119 ? 4.626 1.286 -8.656 1.00 91.56 119 LEU A N 1
ATOM 983 C CA . LEU A 1 119 ? 5.146 2.289 -7.741 1.00 91.56 119 LEU A CA 1
ATOM 984 C C . LEU A 1 119 ? 3.969 2.780 -6.909 1.00 91.56 119 LEU A C 1
ATOM 986 O O . LEU A 1 119 ? 3.016 3.311 -7.466 1.00 91.56 119 LEU A O 1
ATOM 990 N N . PHE A 1 120 ? 4.059 2.631 -5.592 1.00 91.06 120 PHE A N 1
ATOM 991 C CA . PHE A 1 120 ? 3.140 3.283 -4.666 1.00 91.06 120 PHE A CA 1
ATOM 992 C C . PHE A 1 120 ? 3.870 4.406 -3.945 1.00 91.06 120 PHE A C 1
ATOM 994 O O . PHE A 1 120 ? 4.952 4.168 -3.402 1.00 91.06 120 PHE A O 1
ATOM 1001 N N . ASP A 1 121 ? 3.279 5.598 -3.904 1.00 89.56 121 ASP A N 1
ATOM 1002 C CA . ASP A 1 121 ? 3.775 6.714 -3.107 1.00 89.56 121 ASP A CA 1
ATOM 1003 C C . ASP A 1 121 ? 2.701 7.355 -2.221 1.00 89.56 121 ASP A C 1
ATOM 1005 O O . ASP A 1 121 ? 1.499 7.176 -2.400 1.00 89.56 121 ASP A O 1
ATOM 1009 N N . LEU A 1 122 ? 3.164 8.077 -1.208 1.00 86.94 122 LEU A N 1
ATOM 1010 C CA . LEU A 1 122 ? 2.364 8.908 -0.327 1.00 86.94 122 LEU A CA 1
ATOM 1011 C C . LEU A 1 122 ? 3.159 10.178 -0.033 1.00 86.94 122 LEU A C 1
ATOM 1013 O O . LEU A 1 122 ? 4.284 10.111 0.471 1.00 86.94 122 LEU A O 1
ATOM 1017 N N . LYS A 1 123 ? 2.555 11.344 -0.273 1.00 82.69 123 LYS A N 1
ATOM 1018 C CA . LYS A 1 123 ? 3.094 12.615 0.220 1.00 82.69 123 LYS A CA 1
ATOM 1019 C C . LYS A 1 123 ? 2.619 12.852 1.647 1.00 82.69 123 LYS A C 1
ATOM 1021 O O . LYS A 1 123 ? 1.434 13.081 1.885 1.00 82.69 123 LYS A O 1
ATOM 1026 N N . ASN A 1 124 ? 3.542 12.857 2.601 1.00 74.12 124 ASN A N 1
ATOM 1027 C CA . ASN A 1 124 ? 3.209 13.128 3.992 1.00 74.12 124 ASN A CA 1
ATOM 1028 C C . ASN A 1 124 ? 3.034 14.632 4.214 1.00 74.12 124 ASN A C 1
ATOM 1030 O O . ASN A 1 124 ? 4.001 15.374 4.356 1.00 74.12 124 ASN A O 1
ATOM 1034 N N . THR A 1 125 ? 1.782 15.087 4.241 1.00 68.50 125 THR A N 1
ATOM 1035 C CA . THR A 1 125 ? 1.421 16.496 4.486 1.00 68.50 125 THR A CA 1
ATOM 1036 C C . THR A 1 125 ? 0.725 16.718 5.832 1.00 68.50 125 THR A C 1
ATOM 1038 O O . THR A 1 125 ? 0.432 17.858 6.196 1.00 68.50 125 THR A O 1
ATOM 1041 N N . SER A 1 126 ? 0.466 15.645 6.588 1.00 67.56 126 SER A N 1
ATOM 1042 C CA . SER A 1 126 ? -0.232 15.710 7.873 1.00 67.56 126 SER A CA 1
ATOM 1043 C C . SER A 1 126 ? 0.637 16.366 8.944 1.00 67.56 126 SER A C 1
ATOM 1045 O O . SER A 1 126 ? 1.617 15.780 9.390 1.00 67.56 126 SER A O 1
ATOM 1047 N N . LYS A 1 127 ? 0.215 17.539 9.421 1.00 67.31 127 LYS A N 1
ATOM 1048 C CA . LYS A 1 127 ? 0.843 18.249 10.551 1.00 67.31 127 LYS A CA 1
ATOM 1049 C C . LYS A 1 127 ? 0.446 17.697 11.927 1.00 67.31 127 LYS A C 1
ATOM 1051 O O . LYS A 1 127 ? 1.008 18.104 12.932 1.00 67.31 127 LYS A O 1
ATOM 1056 N N . GLU A 1 128 ? -0.539 16.803 11.967 1.00 65.62 128 GLU A N 1
ATOM 1057 C CA . GLU A 1 128 ? -1.127 16.257 13.200 1.00 65.62 128 GLU A CA 1
ATOM 1058 C C . GLU A 1 128 ? -0.457 14.965 13.684 1.00 65.62 128 GLU A C 1
ATOM 1060 O O . GLU A 1 128 ? -0.766 14.491 14.771 1.00 65.62 128 GLU A O 1
ATOM 1065 N N . ILE A 1 129 ? 0.404 14.354 12.863 1.00 65.56 129 ILE A N 1
ATOM 1066 C CA . ILE A 1 129 ? 1.153 13.158 13.259 1.00 65.56 129 ILE A CA 1
ATOM 1067 C C . ILE A 1 129 ? 2.557 13.626 13.616 1.00 65.56 129 ILE A C 1
ATOM 1069 O O . ILE A 1 129 ? 3.201 14.279 12.799 1.00 65.56 129 ILE A O 1
ATOM 1073 N N . GLU A 1 130 ? 3.015 13.275 14.815 1.00 66.62 130 GLU A N 1
ATOM 1074 C CA . GLU A 1 130 ? 4.347 13.629 15.314 1.00 66.62 130 GLU A CA 1
ATOM 1075 C C . GLU A 1 130 ? 5.464 13.047 14.431 1.00 66.62 130 GLU A C 1
ATOM 1077 O O . GLU A 1 130 ? 6.416 13.744 14.093 1.00 66.62 130 GLU A O 1
ATOM 1082 N N . ASP A 1 131 ? 5.296 11.801 13.971 1.00 72.69 131 ASP A N 1
ATOM 1083 C CA . ASP A 1 131 ? 6.167 11.157 12.982 1.00 72.69 131 ASP A CA 1
ATOM 1084 C C . ASP A 1 131 ? 5.340 10.479 11.866 1.00 72.69 131 ASP A C 1
ATOM 1086 O O . ASP A 1 131 ? 5.020 9.285 11.943 1.00 72.69 131 ASP A O 1
ATOM 1090 N N . PRO A 1 132 ? 4.956 11.231 10.814 1.00 68.38 132 PRO A N 1
ATOM 1091 C CA . PRO A 1 132 ? 4.188 10.693 9.693 1.00 68.38 132 PRO A CA 1
ATOM 1092 C C . PRO A 1 132 ? 4.955 9.611 8.924 1.00 68.38 132 PRO A C 1
ATOM 1094 O O . PRO A 1 132 ? 4.344 8.688 8.388 1.00 68.38 132 PRO A O 1
ATOM 1097 N N . LEU A 1 133 ? 6.291 9.706 8.891 1.00 75.00 133 LEU A N 1
ATOM 1098 C CA . LEU A 1 133 ? 7.143 8.775 8.154 1.00 75.00 133 LEU A CA 1
ATOM 1099 C C . LEU A 1 133 ? 7.152 7.395 8.814 1.00 75.00 133 LEU A C 1
ATOM 1101 O O . LEU A 1 133 ? 7.114 6.365 8.136 1.00 75.00 133 LEU A O 1
ATOM 1105 N N . ARG A 1 134 ? 7.140 7.342 10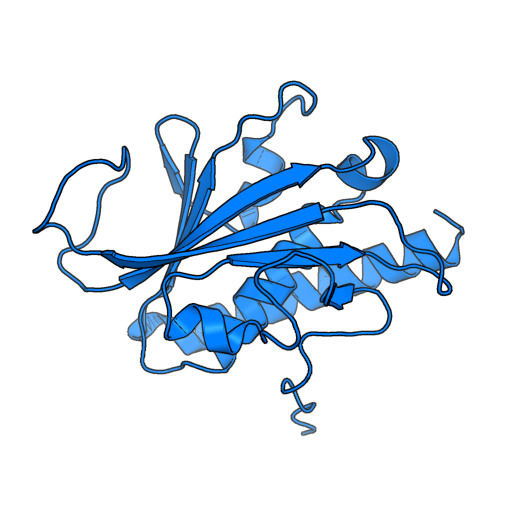.145 1.00 79.31 134 ARG A N 1
ATOM 1106 C CA . ARG A 1 134 ? 7.107 6.076 10.881 1.00 79.31 134 ARG A CA 1
ATOM 1107 C C . ARG A 1 134 ? 5.825 5.276 10.670 1.00 79.31 134 ARG A C 1
ATOM 1109 O O . ARG A 1 134 ? 5.881 4.049 10.717 1.00 79.31 134 ARG A O 1
ATOM 1116 N N . LEU A 1 135 ? 4.690 5.928 10.415 1.00 75.44 135 LEU A N 1
ATOM 1117 C CA . LEU A 1 135 ? 3.403 5.240 10.266 1.00 75.44 135 LEU A CA 1
ATOM 1118 C C . LEU A 1 135 ? 3.392 4.267 9.074 1.00 75.44 135 LEU A C 1
ATOM 1120 O O . LEU A 1 135 ? 2.822 3.178 9.164 1.00 75.44 135 LEU A O 1
ATOM 1124 N N . TYR A 1 136 ? 4.058 4.639 7.978 1.00 83.94 136 TYR A N 1
ATOM 1125 C CA . TYR A 1 136 ? 4.052 3.867 6.731 1.00 83.94 136 TYR A CA 1
ATOM 1126 C C . TYR A 1 136 ? 5.395 3.222 6.396 1.00 83.94 136 TYR A C 1
ATOM 1128 O O . TYR A 1 136 ? 5.471 2.498 5.410 1.00 83.94 136 TYR A O 1
ATOM 1136 N N . SER A 1 137 ? 6.442 3.416 7.203 1.00 84.69 137 SER A N 1
ATOM 1137 C CA . SER A 1 137 ? 7.805 2.942 6.893 1.00 84.69 137 SER A CA 1
ATOM 1138 C C . SER A 1 137 ? 7.924 1.422 6.735 1.00 84.69 137 SER A C 1
ATOM 1140 O O . SER A 1 137 ? 8.808 0.934 6.035 1.00 84.69 137 SER A O 1
ATOM 1142 N N . SER A 1 138 ? 7.015 0.661 7.349 1.00 87.75 138 SER A N 1
ATOM 1143 C CA . SER A 1 138 ? 6.943 -0.799 7.194 1.00 87.75 138 SER A CA 1
ATOM 1144 C C . SER A 1 138 ? 6.308 -1.259 5.872 1.00 87.75 138 SER A C 1
ATOM 1146 O O . SER A 1 138 ? 6.501 -2.415 5.482 1.00 87.75 138 SER A O 1
ATOM 1148 N N . ILE A 1 139 ? 5.586 -0.362 5.189 1.00 91.62 139 ILE A N 1
ATOM 1149 C CA . ILE A 1 139 ? 4.856 -0.600 3.936 1.00 91.62 139 ILE A CA 1
ATOM 1150 C C . ILE A 1 139 ? 5.608 0.060 2.773 1.00 91.62 139 ILE A C 1
ATOM 1152 O O . ILE A 1 139 ? 6.027 -0.623 1.836 1.00 91.62 139 ILE A O 1
ATOM 1156 N N . LEU A 1 140 ? 5.814 1.377 2.878 1.00 92.06 140 LEU A N 1
ATOM 1157 C CA . LEU A 1 140 ? 6.526 2.250 1.950 1.00 92.06 140 LEU A CA 1
ATOM 1158 C C . LEU A 1 140 ? 7.944 2.495 2.483 1.00 92.06 140 LEU A C 1
ATOM 1160 O O . LEU A 1 140 ? 8.190 3.394 3.290 1.00 92.06 140 LEU A O 1
ATOM 1164 N N . THR A 1 141 ? 8.866 1.629 2.071 1.00 91.81 141 THR A N 1
ATOM 1165 C CA . THR A 1 141 ? 10.187 1.473 2.697 1.00 91.81 141 THR A CA 1
ATOM 1166 C C . THR A 1 141 ? 11.203 2.545 2.313 1.00 91.81 141 THR A C 1
ATOM 1168 O O . THR A 1 141 ? 12.245 2.638 2.955 1.00 91.81 141 THR A O 1
ATOM 1171 N N . ASN A 1 142 ? 10.931 3.344 1.280 1.00 90.31 142 ASN A N 1
ATOM 1172 C CA . ASN A 1 142 ? 11.794 4.446 0.865 1.00 90.31 142 ASN A CA 1
ATOM 1173 C C . ASN A 1 142 ? 11.166 5.786 1.248 1.00 90.31 142 ASN A C 1
ATOM 1175 O O . ASN A 1 142 ? 9.944 5.927 1.255 1.00 90.31 142 ASN A O 1
ATOM 1179 N N . SER A 1 143 ? 11.999 6.795 1.504 1.00 87.06 143 SER A N 1
ATOM 1180 C CA . SER A 1 143 ? 11.539 8.164 1.742 1.00 87.06 143 SER A CA 1
ATOM 1181 C C . SER A 1 143 ? 12.454 9.192 1.093 1.00 87.06 143 SER A C 1
ATOM 1183 O O . SER A 1 143 ? 13.676 9.066 1.172 1.00 87.06 143 SER A O 1
ATOM 1185 N N . LYS A 1 144 ? 11.881 10.230 0.482 1.00 84.88 144 LYS A N 1
ATOM 1186 C CA . LYS A 1 144 ? 12.632 11.364 -0.069 1.00 84.88 144 LYS A CA 1
ATOM 1187 C C . LYS A 1 144 ? 11.730 12.587 -0.201 1.00 84.88 144 LYS A C 1
ATOM 1189 O O . LYS A 1 144 ? 10.592 12.452 -0.627 1.00 84.88 144 LYS A O 1
ATOM 1194 N N . ALA A 1 145 ? 12.238 13.768 0.157 1.00 81.19 145 ALA A N 1
ATOM 1195 C CA . ALA A 1 145 ? 11.548 15.053 -0.032 1.00 81.19 145 ALA A CA 1
ATOM 1196 C C . ALA A 1 145 ? 10.086 15.085 0.487 1.00 81.19 145 ALA A C 1
ATOM 1198 O O . ALA A 1 145 ? 9.196 15.649 -0.141 1.00 81.19 145 ALA A O 1
ATOM 1199 N N . GLY A 1 146 ? 9.819 14.448 1.634 1.00 77.88 146 GLY A N 1
ATOM 1200 C CA . GLY A 1 146 ? 8.472 14.377 2.222 1.00 77.88 146 GLY A CA 1
ATOM 1201 C C . GLY A 1 146 ? 7.547 13.317 1.610 1.00 77.88 146 GLY A C 1
ATOM 1202 O O . GLY A 1 146 ? 6.414 13.161 2.066 1.00 77.88 146 GLY A O 1
ATOM 1203 N N . PHE A 1 147 ? 8.022 12.553 0.628 1.00 84.38 147 PHE A N 1
ATOM 1204 C CA . PHE A 1 147 ? 7.343 11.367 0.117 1.00 84.38 147 PHE A CA 1
ATOM 1205 C C . PHE A 1 147 ? 7.850 10.106 0.803 1.00 84.38 147 PHE A C 1
ATOM 1207 O O . PHE A 1 147 ? 9.044 9.984 1.090 1.00 84.38 147 PHE A O 1
ATOM 1214 N N . GLN A 1 148 ? 6.948 9.150 0.996 1.00 89.50 148 GLN A N 1
ATOM 1215 C CA . GLN A 1 148 ? 7.280 7.743 1.180 1.00 89.50 148 GLN A CA 1
ATOM 1216 C C . GLN A 1 148 ? 6.831 6.961 -0.036 1.00 89.50 148 GLN A C 1
ATOM 1218 O O . GLN A 1 148 ? 5.781 7.257 -0.595 1.00 89.50 148 GLN A O 1
ATOM 1223 N N . TYR A 1 149 ? 7.620 5.981 -0.452 1.00 91.06 149 TYR A N 1
ATOM 1224 C CA . TYR A 1 149 ? 7.318 5.206 -1.643 1.00 91.06 149 TYR A CA 1
ATOM 1225 C C . TYR A 1 149 ? 7.930 3.809 -1.592 1.00 91.06 149 TYR A C 1
ATOM 1227 O O . TYR A 1 149 ? 8.856 3.531 -0.823 1.00 91.06 149 TYR A O 1
ATOM 1235 N N . ARG A 1 150 ? 7.418 2.914 -2.434 1.00 93.81 150 ARG A N 1
ATOM 1236 C CA . ARG A 1 150 ? 7.993 1.587 -2.663 1.00 93.81 150 ARG A CA 1
ATOM 1237 C C . ARG A 1 150 ? 7.747 1.126 -4.092 1.00 93.81 150 ARG A C 1
ATOM 1239 O O . ARG A 1 150 ? 6.656 1.297 -4.632 1.00 93.81 150 ARG A O 1
ATOM 1246 N N . TYR A 1 151 ? 8.781 0.511 -4.655 1.00 93.25 151 TYR A N 1
ATOM 1247 C CA . TYR A 1 151 ? 8.720 -0.226 -5.907 1.00 93.25 151 TYR A CA 1
ATOM 1248 C C . TYR A 1 151 ? 8.357 -1.682 -5.619 1.00 93.25 151 TYR A C 1
ATOM 1250 O O . TYR A 1 151 ? 8.945 -2.297 -4.731 1.00 93.25 151 TYR A O 1
ATOM 1258 N N . PHE A 1 152 ? 7.402 -2.208 -6.374 1.00 94.38 152 PHE A N 1
ATOM 1259 C CA . PHE A 1 152 ? 7.004 -3.611 -6.382 1.00 94.38 152 PHE A CA 1
ATOM 1260 C C . PHE A 1 152 ? 7.301 -4.165 -7.769 1.00 94.38 152 PHE A C 1
ATOM 1262 O O . PHE A 1 152 ? 6.579 -3.894 -8.735 1.00 94.38 152 PHE A O 1
ATOM 1269 N N . GLU A 1 153 ? 8.400 -4.900 -7.881 1.00 93.94 153 GLU A N 1
ATOM 1270 C CA . GLU A 1 153 ? 8.888 -5.424 -9.152 1.00 93.94 153 GLU A CA 1
ATOM 1271 C C . GLU A 1 153 ? 8.350 -6.829 -9.412 1.00 93.94 153 GLU A C 1
ATOM 1273 O O . GLU A 1 153 ? 8.057 -7.589 -8.492 1.00 93.94 153 GLU A O 1
ATOM 1278 N N . ILE A 1 154 ? 8.236 -7.197 -10.688 1.00 94.88 154 ILE A N 1
ATOM 1279 C CA . ILE A 1 154 ? 7.786 -8.539 -11.088 1.00 94.88 154 ILE A CA 1
ATOM 1280 C C . ILE A 1 154 ? 8.689 -9.622 -10.478 1.00 94.88 154 ILE A C 1
ATOM 1282 O O . ILE A 1 154 ? 8.194 -10.652 -10.029 1.00 94.88 154 ILE A O 1
ATOM 1286 N N . LYS A 1 155 ? 10.004 -9.375 -10.410 1.00 94.62 155 LYS A N 1
ATOM 1287 C CA . LYS A 1 155 ? 10.989 -10.337 -9.889 1.00 94.62 155 LYS A CA 1
ATOM 1288 C C . LYS A 1 155 ? 10.813 -10.649 -8.394 1.00 94.62 155 LYS A C 1
ATOM 1290 O O . LYS A 1 155 ? 11.179 -11.736 -7.968 1.00 94.62 155 LYS A O 1
ATOM 1295 N N . ASP A 1 156 ? 10.242 -9.715 -7.632 1.00 95.62 156 ASP A N 1
ATOM 1296 C CA . ASP A 1 156 ? 10.054 -9.819 -6.180 1.00 95.62 156 ASP A CA 1
ATOM 1297 C C . ASP A 1 156 ? 8.588 -10.126 -5.813 1.00 95.62 156 ASP A C 1
ATOM 1299 O O . ASP A 1 156 ? 8.234 -10.203 -4.637 1.00 95.62 156 ASP A O 1
ATOM 1303 N N . ARG A 1 157 ? 7.719 -10.320 -6.819 1.00 94.62 157 ARG A N 1
ATOM 1304 C CA . ARG A 1 157 ? 6.259 -10.346 -6.669 1.00 94.62 157 ARG A CA 1
ATOM 1305 C C . ARG A 1 157 ? 5.755 -11.351 -5.642 1.00 94.62 157 ARG A C 1
ATOM 1307 O O . ARG A 1 157 ? 4.886 -11.011 -4.846 1.00 94.62 157 ARG A O 1
ATOM 1314 N N . GLU A 1 158 ? 6.267 -12.574 -5.665 1.00 94.75 158 GLU A N 1
ATOM 1315 C CA . GLU A 1 158 ? 5.822 -13.626 -4.748 1.00 94.75 158 GLU A CA 1
ATOM 1316 C C . GLU A 1 158 ? 6.133 -13.258 -3.289 1.00 94.75 158 GLU A C 1
ATOM 1318 O O . GLU A 1 158 ? 5.239 -13.258 -2.441 1.00 94.75 158 GLU A O 1
ATOM 1323 N N . ALA A 1 159 ? 7.369 -12.826 -3.024 1.00 95.88 159 ALA A N 1
ATOM 1324 C CA . ALA A 1 159 ? 7.796 -12.378 -1.702 1.00 95.88 159 ALA A CA 1
ATOM 1325 C C . ALA A 1 159 ? 7.049 -11.110 -1.250 1.00 95.88 159 ALA A C 1
ATOM 1327 O O . ALA A 1 159 ? 6.705 -10.962 -0.074 1.00 95.88 159 ALA A O 1
ATOM 1328 N N . ASP A 1 160 ? 6.770 -10.192 -2.179 1.00 96.00 160 ASP A N 1
ATOM 1329 C CA . ASP A 1 160 ? 5.983 -8.993 -1.911 1.00 96.00 160 ASP A CA 1
ATOM 1330 C C . ASP A 1 160 ? 4.540 -9.335 -1.518 1.00 96.00 160 ASP A C 1
ATOM 1332 O O . ASP A 1 160 ? 4.046 -8.794 -0.525 1.00 96.00 160 ASP A O 1
ATOM 1336 N N . ILE A 1 161 ? 3.881 -10.248 -2.244 1.00 94.62 161 ILE A N 1
ATOM 1337 C CA . ILE A 1 161 ? 2.527 -10.723 -1.923 1.00 94.62 161 ILE A CA 1
ATOM 1338 C C . ILE A 1 161 ? 2.510 -11.361 -0.538 1.00 94.62 161 ILE A C 1
ATOM 1340 O O . ILE A 1 161 ? 1.672 -10.988 0.282 1.00 94.62 161 ILE A O 1
ATOM 1344 N N . GLU A 1 162 ? 3.436 -12.276 -0.245 1.00 95.50 162 GLU A N 1
ATOM 1345 C CA . GLU A 1 162 ? 3.502 -12.949 1.055 1.00 95.50 162 GLU A CA 1
ATOM 1346 C C . GLU A 1 162 ? 3.670 -11.933 2.193 1.00 95.50 162 GLU A C 1
ATOM 1348 O O . GLU A 1 162 ? 2.904 -11.921 3.163 1.00 95.50 162 GLU A O 1
ATOM 1353 N N . LYS A 1 163 ? 4.636 -11.019 2.051 1.00 95.19 163 LYS A N 1
ATOM 1354 C CA . LYS A 1 163 ? 4.944 -10.015 3.071 1.00 95.19 163 LYS A CA 1
ATOM 1355 C C . LYS A 1 163 ? 3.782 -9.054 3.305 1.00 95.19 163 LYS A C 1
ATOM 1357 O O . LYS A 1 163 ? 3.439 -8.799 4.460 1.00 95.19 163 LYS A O 1
ATOM 1362 N N . ILE A 1 164 ? 3.193 -8.507 2.241 1.00 94.69 164 ILE A N 1
ATOM 1363 C CA . ILE A 1 164 ? 2.072 -7.563 2.348 1.00 94.69 164 ILE A CA 1
ATOM 1364 C C . ILE A 1 164 ? 0.837 -8.261 2.915 1.00 94.69 164 ILE A C 1
ATOM 1366 O O . ILE A 1 164 ? 0.187 -7.705 3.797 1.00 94.69 164 ILE A O 1
ATOM 1370 N N . THR A 1 165 ? 0.548 -9.489 2.484 1.00 90.38 165 THR A N 1
ATOM 1371 C CA . THR A 1 165 ? -0.593 -10.270 2.988 1.00 90.38 165 THR A CA 1
ATOM 1372 C C . THR A 1 165 ? -0.442 -10.567 4.476 1.00 90.38 165 THR A C 1
ATOM 1374 O O . THR A 1 165 ? -1.379 -10.360 5.243 1.00 90.38 165 THR A O 1
ATOM 1377 N N . LYS A 1 166 ? 0.754 -10.962 4.925 1.00 93.69 166 LYS A N 1
ATOM 1378 C CA . LYS A 1 166 ? 1.027 -11.166 6.352 1.00 93.69 166 LYS A CA 1
ATOM 1379 C C . LYS A 1 166 ? 0.840 -9.881 7.160 1.00 93.69 166 LYS A C 1
ATOM 1381 O O . LYS A 1 166 ? 0.160 -9.891 8.181 1.00 93.69 166 LYS A O 1
ATOM 1386 N N . GLN A 1 167 ? 1.402 -8.765 6.688 1.00 93.06 167 GLN A N 1
ATOM 1387 C CA . GLN A 1 167 ? 1.226 -7.461 7.336 1.00 93.06 167 GLN A CA 1
ATOM 1388 C C . GLN A 1 167 ? -0.249 -7.041 7.391 1.00 93.06 167 GLN A C 1
ATOM 1390 O O . GLN A 1 167 ? -0.678 -6.469 8.394 1.00 93.06 167 GLN A O 1
ATOM 1395 N N . PHE A 1 168 ? -1.012 -7.320 6.331 1.00 89.12 168 PHE A N 1
ATOM 1396 C CA . PHE A 1 168 ? -2.446 -7.064 6.263 1.00 89.12 168 PHE A CA 1
ATOM 1397 C C . PHE A 1 168 ? -3.206 -7.875 7.318 1.00 89.12 168 PHE A C 1
ATOM 1399 O O . PHE A 1 168 ? -3.895 -7.269 8.130 1.00 89.12 168 PHE A O 1
ATOM 1406 N N . ILE A 1 169 ? -3.013 -9.195 7.383 1.00 87.50 169 ILE A N 1
ATOM 1407 C CA . ILE A 1 169 ? -3.685 -10.081 8.354 1.00 87.50 169 ILE A CA 1
ATOM 1408 C C . ILE A 1 169 ? -3.360 -9.678 9.802 1.00 87.50 169 ILE A C 1
ATOM 1410 O O . ILE A 1 169 ? -4.254 -9.575 10.648 1.00 87.50 169 ILE A O 1
ATOM 1414 N N . ASP A 1 170 ? -2.087 -9.385 10.089 1.00 89.88 170 ASP A N 1
ATOM 1415 C CA . ASP A 1 170 ? -1.645 -8.924 11.412 1.00 89.88 170 ASP A CA 1
ATOM 1416 C C . ASP A 1 170 ? -2.301 -7.588 11.802 1.00 89.88 170 ASP A C 1
ATOM 1418 O O . ASP A 1 170 ? -2.512 -7.301 12.985 1.00 89.88 170 ASP A O 1
ATOM 1422 N N . LYS A 1 171 ? -2.573 -6.727 10.814 1.00 86.75 171 LYS A N 1
ATOM 1423 C CA . LYS A 1 171 ? -3.212 -5.427 11.020 1.00 86.75 171 LYS A CA 1
ATOM 1424 C C . LYS A 1 171 ? -4.725 -5.557 11.162 1.00 86.75 171 LYS A C 1
ATOM 1426 O O . LYS A 1 171 ? -5.279 -4.932 12.062 1.00 86.75 171 LYS A O 1
ATOM 1431 N N . GLU A 1 172 ? -5.350 -6.375 10.321 1.00 83.94 172 GLU A N 1
ATOM 1432 C CA . GLU A 1 172 ? -6.776 -6.694 10.350 1.00 83.94 172 GLU A CA 1
ATOM 1433 C C . GLU A 1 172 ? -7.173 -7.209 11.728 1.00 83.94 172 GLU A C 1
ATOM 1435 O O . GLU A 1 172 ? -7.997 -6.594 12.388 1.00 83.94 172 GLU A O 1
ATOM 1440 N N . SER A 1 173 ? -6.460 -8.218 12.235 1.00 85.31 173 SER A N 1
ATOM 1441 C CA . SER A 1 173 ? -6.729 -8.810 13.552 1.00 85.31 173 SER A CA 1
ATOM 1442 C C . SER A 1 173 ? -6.729 -7.772 14.685 1.00 85.31 173 SER A C 1
ATOM 1444 O O . SER A 1 173 ? -7.560 -7.821 15.589 1.00 85.31 173 SER A O 1
ATOM 1446 N N . LYS A 1 174 ? -5.810 -6.796 14.637 1.00 85.19 174 LYS A N 1
ATOM 1447 C CA . LYS A 1 174 ? -5.729 -5.717 15.637 1.00 85.19 174 LYS A CA 1
ATOM 1448 C C . LYS A 1 174 ? -6.892 -4.743 15.521 1.00 85.19 174 LYS A C 1
ATOM 1450 O O . LYS A 1 174 ? -7.408 -4.298 16.539 1.00 85.19 174 LYS A O 1
ATOM 1455 N N . ILE A 1 175 ? -7.272 -4.395 14.297 1.00 79.31 175 ILE A N 1
ATOM 1456 C CA . ILE A 1 175 ? -8.377 -3.473 14.043 1.00 79.31 175 ILE A CA 1
ATOM 1457 C C . ILE A 1 175 ? -9.698 -4.125 14.423 1.00 79.31 175 ILE A C 1
ATOM 1459 O O . ILE A 1 175 ? -10.453 -3.509 15.160 1.00 79.31 175 ILE A O 1
ATOM 1463 N N . THR A 1 176 ? -9.934 -5.376 14.032 1.00 75.50 176 THR A N 1
ATOM 1464 C CA . THR A 1 176 ? -11.118 -6.143 14.434 1.00 75.50 176 THR A CA 1
ATOM 1465 C C . THR A 1 176 ? -11.260 -6.207 15.952 1.00 75.50 176 THR A C 1
ATOM 1467 O O . THR A 1 176 ? -12.352 -5.991 16.465 1.00 75.50 176 THR A O 1
ATOM 1470 N N . MET A 1 177 ? -10.164 -6.436 16.687 1.00 80.25 177 MET A N 1
ATOM 1471 C CA . MET A 1 177 ? -10.185 -6.437 18.153 1.00 80.25 177 MET A CA 1
ATOM 1472 C C . MET A 1 177 ? -10.570 -5.064 18.718 1.00 80.25 177 MET A C 1
ATOM 1474 O O . MET A 1 177 ? -11.532 -4.972 19.475 1.00 80.25 177 MET A O 1
ATOM 1478 N N . LEU A 1 178 ? -9.892 -3.995 18.285 1.00 74.81 178 LEU A N 1
ATOM 1479 C CA . LEU A 1 178 ? -10.205 -2.623 18.709 1.00 74.81 178 LEU A CA 1
ATOM 1480 C C . LEU A 1 178 ? -11.666 -2.264 18.421 1.00 74.81 178 LEU A C 1
ATOM 1482 O O . LEU A 1 178 ? -12.354 -1.687 19.249 1.00 74.81 178 LEU A O 1
ATOM 1486 N N . LEU A 1 179 ? -12.150 -2.641 17.245 1.00 68.31 179 LEU A N 1
ATOM 1487 C CA . LEU A 1 179 ? -13.517 -2.409 16.816 1.00 68.31 179 LEU A CA 1
ATOM 1488 C C . LEU A 1 179 ? -14.530 -3.206 17.654 1.00 68.31 179 LEU A C 1
ATOM 1490 O O . LEU A 1 179 ? -15.531 -2.647 18.095 1.00 68.31 179 LEU A O 1
ATOM 1494 N N . SER A 1 180 ? -14.250 -4.478 17.956 1.00 68.44 180 SER A N 1
ATOM 1495 C CA . SER A 1 180 ? -15.098 -5.308 18.828 1.00 68.44 180 SER A CA 1
ATOM 1496 C C . SER A 1 180 ? -15.208 -4.775 20.261 1.00 68.44 180 SER A C 1
ATOM 1498 O O . SER A 1 180 ? -16.206 -5.015 20.936 1.00 68.44 180 SER A O 1
ATOM 1500 N N . GLU A 1 181 ? -14.216 -4.003 20.703 1.00 71.69 181 GLU A N 1
ATOM 1501 C CA . GLU A 1 181 ? -14.196 -3.318 21.997 1.00 71.69 181 GLU A CA 1
ATOM 1502 C C . GLU A 1 181 ? -14.943 -1.966 21.966 1.00 71.69 181 GLU A C 1
ATOM 1504 O O . GLU A 1 181 ? -14.994 -1.266 22.975 1.00 71.69 181 GLU A O 1
ATOM 1509 N N . GLY A 1 182 ? -15.568 -1.607 20.833 1.00 62.78 182 GLY A N 1
ATOM 1510 C CA . GLY A 1 182 ? -16.271 -0.334 20.636 1.00 62.78 182 GLY A CA 1
ATOM 1511 C C . GLY A 1 182 ? -15.349 0.838 20.292 1.00 62.78 182 GLY A C 1
ATOM 1512 O O . GLY A 1 182 ? -15.797 1.983 20.346 1.00 62.78 182 GLY A O 1
ATOM 1513 N N . LEU A 1 183 ? -14.107 0.515 19.899 1.00 57.78 183 LEU A N 1
ATOM 1514 C CA . LEU A 1 183 ? -12.930 1.376 19.738 1.00 57.78 183 LEU A CA 1
ATOM 1515 C C . LEU A 1 183 ? -12.343 1.931 21.036 1.00 57.78 183 LEU A C 1
ATOM 1517 O O . LEU A 1 183 ? -12.868 2.917 21.580 1.00 57.78 183 LEU A O 1
#

Secondary structure (DSSP, 8-state):
-----TT-S--SSEEE-TTSTT-SS--TTGGGTSS-EEEEEEEETTEEEEEEEEEEEEEEE-TTS---SSS---SS-EEEEEEEEEE--HHHHTTTHHHHHHHHHHHHHHHH-TTS-EEEEEE---TT-S-HHHHHTTTS-EEETTEEEEEE-GGGHHHHHHHHHHHHHHHHHHHHHHHHTT-